Protein AF-A0A4U3A9W0-F1 (afdb_monomer)

pLDDT: mean 71.23, std 10.21, range [47.62, 87.44]

Sequence (120 aa):
MIGFSLAILAGILISLQSVFNTKVNENIGQWLTTTCVLGIGLISSVLFYIITEKSISVNFYTTNYLFYVSGLFGIGLIICIMGAIKSLGPAYTVLISLITQLVVALCIDTFGLFGMESIP

Mean predicted aligned error: 11.03 Å

InterPro domains:
  IPR006750 Putative inner membrane exporter, YdcZ [PF04657] (4-119)
  IPR006750 Putative inner membrane exporter, YdcZ [PTHR34821] (2-119)

Structure (mmCIF, N/CA/C/O backbone):
data_AF-A0A4U3A9W0-F1
#
_entry.id   AF-A0A4U3A9W0-F1
#
loop_
_atom_site.group_PDB
_atom_site.id
_atom_site.type_symbol
_atom_site.label_atom_id
_atom_site.label_alt_id
_atom_site.label_comp_id
_atom_site.label_asym_id
_atom_site.label_entity_id
_atom_site.label_seq_id
_atom_site.pdbx_PDB_ins_code
_atom_site.Cartn_x
_atom_site.Cartn_y
_atom_site.Cartn_z
_atom_site.occupancy
_atom_site.B_iso_or_equiv
_atom_site.auth_seq_id
_atom_site.auth_comp_id
_atom_site.auth_asym_id
_atom_site.auth_atom_id
_atom_site.pdbx_PDB_model_num
ATOM 1 N N . MET A 1 1 ? 11.439 -20.245 -6.238 1.00 62.97 1 MET A N 1
ATOM 2 C CA . MET A 1 1 ? 11.261 -20.299 -4.765 1.00 62.97 1 MET A CA 1
ATOM 3 C C . MET A 1 1 ? 11.404 -18.937 -4.083 1.00 62.97 1 MET A C 1
ATOM 5 O O . MET A 1 1 ? 10.572 -18.638 -3.243 1.00 62.97 1 MET A O 1
ATOM 9 N N . ILE A 1 2 ? 12.345 -18.072 -4.489 1.00 79.12 2 ILE A N 1
ATOM 10 C CA . ILE A 1 2 ? 12.475 -16.688 -3.968 1.00 79.12 2 ILE A CA 1
ATOM 11 C C . ILE A 1 2 ? 11.177 -15.862 -4.089 1.00 79.12 2 ILE A C 1
ATOM 13 O O . ILE A 1 2 ? 10.807 -15.152 -3.157 1.00 79.12 2 ILE A O 1
ATOM 17 N N . GLY A 1 3 ? 10.436 -16.008 -5.195 1.00 75.50 3 GLY A N 1
ATOM 18 C CA . GLY A 1 3 ? 9.146 -15.329 -5.381 1.00 75.50 3 GLY A CA 1
ATOM 19 C C . GLY A 1 3 ? 8.087 -15.709 -4.338 1.00 75.50 3 GLY A C 1
ATOM 20 O O . GLY A 1 3 ? 7.335 -14.853 -3.892 1.00 75.50 3 GLY A O 1
ATOM 21 N N . PHE A 1 4 ? 8.079 -16.964 -3.875 1.00 72.31 4 PHE A N 1
ATOM 22 C CA . PHE A 1 4 ? 7.126 -17.428 -2.865 1.00 72.31 4 PHE A CA 1
ATOM 23 C C . PHE A 1 4 ? 7.413 -16.803 -1.494 1.00 72.31 4 PHE A C 1
ATOM 25 O O . PHE A 1 4 ? 6.506 -16.303 -0.833 1.00 72.31 4 PHE A O 1
ATOM 32 N N . SER A 1 5 ? 8.689 -16.739 -1.095 1.00 79.81 5 SER A N 1
ATOM 33 C CA . SER A 1 5 ? 9.090 -16.051 0.138 1.00 79.81 5 SER A CA 1
ATOM 34 C C . SER A 1 5 ? 8.823 -14.543 0.087 1.00 79.81 5 SER A C 1
ATOM 36 O O . SER A 1 5 ? 8.387 -13.977 1.085 1.00 79.81 5 SER A O 1
ATOM 38 N N . LEU A 1 6 ? 9.026 -13.899 -1.070 1.00 76.88 6 LEU A N 1
ATOM 39 C CA . LEU A 1 6 ? 8.708 -12.479 -1.272 1.00 76.88 6 LEU A CA 1
ATOM 40 C C . LEU A 1 6 ? 7.201 -12.215 -1.186 1.00 76.88 6 LEU A C 1
ATOM 42 O O . LEU A 1 6 ? 6.801 -11.236 -0.566 1.00 76.88 6 LEU A O 1
ATOM 46 N N . ALA A 1 7 ? 6.370 -13.097 -1.749 1.00 74.69 7 ALA A N 1
ATOM 47 C CA . ALA A 1 7 ? 4.915 -12.975 -1.689 1.00 74.69 7 ALA A CA 1
ATOM 48 C C . ALA A 1 7 ? 4.381 -13.099 -0.252 1.00 74.69 7 ALA A C 1
ATOM 50 O O . ALA A 1 7 ? 3.549 -12.295 0.168 1.00 74.69 7 ALA A O 1
ATOM 51 N N . ILE A 1 8 ? 4.903 -14.054 0.529 1.00 79.31 8 ILE A N 1
ATOM 52 C CA . ILE A 1 8 ? 4.555 -14.189 1.954 1.00 79.31 8 ILE A CA 1
ATOM 53 C C . ILE A 1 8 ? 4.956 -12.928 2.721 1.00 79.31 8 ILE A C 1
ATOM 55 O O . ILE A 1 8 ? 4.149 -12.377 3.472 1.00 79.31 8 ILE A O 1
ATOM 59 N N . LEU A 1 9 ? 6.186 -12.447 2.512 1.00 83.00 9 LEU A N 1
ATOM 60 C CA . LEU A 1 9 ? 6.673 -11.237 3.164 1.00 83.00 9 LEU A CA 1
ATOM 61 C C . LEU A 1 9 ? 5.792 -10.030 2.803 1.00 83.00 9 LEU A C 1
ATOM 63 O O . LEU A 1 9 ? 5.364 -9.298 3.691 1.00 83.00 9 LEU A O 1
ATOM 67 N N . ALA A 1 10 ? 5.448 -9.865 1.524 1.00 75.88 10 ALA A N 1
ATOM 68 C CA . ALA A 1 10 ? 4.567 -8.800 1.055 1.00 75.88 10 ALA A CA 1
ATOM 69 C C . ALA A 1 10 ? 3.192 -8.847 1.742 1.00 75.88 10 ALA A C 1
ATOM 71 O O . ALA A 1 10 ? 2.717 -7.817 2.215 1.00 75.88 10 ALA A O 1
ATOM 72 N N . GLY A 1 11 ? 2.585 -10.031 1.883 1.00 75.69 11 GLY A N 1
ATOM 73 C CA . GLY A 1 11 ? 1.309 -10.190 2.590 1.00 75.69 11 GLY A CA 1
ATOM 74 C C . GLY A 1 11 ? 1.370 -9.753 4.060 1.00 75.69 11 GLY A C 1
ATOM 75 O O . GLY A 1 11 ? 0.454 -9.087 4.558 1.00 75.69 11 GLY A O 1
ATOM 76 N N . ILE A 1 12 ? 2.477 -10.058 4.745 1.00 81.06 12 ILE A N 1
ATOM 77 C CA . ILE A 1 12 ? 2.717 -9.622 6.129 1.00 81.06 12 ILE A CA 1
ATOM 78 C C . ILE A 1 12 ? 2.846 -8.092 6.194 1.00 81.06 12 ILE A C 1
ATOM 80 O O . ILE A 1 12 ? 2.190 -7.456 7.025 1.00 81.06 12 ILE A O 1
ATOM 84 N N . LEU A 1 13 ? 3.639 -7.488 5.300 1.00 78.62 13 LEU A N 1
ATOM 85 C CA . LEU A 1 13 ? 3.830 -6.034 5.259 1.00 78.62 13 LEU A CA 1
ATOM 86 C C . LEU A 1 13 ? 2.527 -5.282 4.950 1.00 78.62 13 LEU A C 1
ATOM 88 O O . LEU A 1 13 ? 2.236 -4.289 5.616 1.00 78.62 13 LEU A O 1
ATOM 92 N N . ILE A 1 14 ? 1.721 -5.761 3.997 1.00 77.19 14 ILE A N 1
ATOM 93 C CA . ILE A 1 14 ? 0.427 -5.151 3.640 1.00 77.19 14 ILE A CA 1
ATOM 94 C C . ILE A 1 14 ? -0.530 -5.175 4.838 1.00 77.19 14 ILE A C 1
ATOM 96 O O . ILE A 1 14 ? -1.210 -4.186 5.124 1.00 77.19 14 ILE A O 1
ATOM 100 N N . SER A 1 15 ? -0.550 -6.281 5.585 1.00 71.88 15 SER A N 1
ATOM 101 C CA . SER A 1 15 ? -1.393 -6.417 6.777 1.00 71.88 15 SER A CA 1
ATOM 102 C C . SER A 1 15 ? -1.010 -5.393 7.851 1.00 71.88 15 SER A C 1
ATOM 104 O O . SER A 1 15 ? -1.877 -4.662 8.338 1.00 71.88 15 SER A O 1
ATOM 106 N N . LEU A 1 16 ? 0.290 -5.268 8.150 1.00 76.25 16 LEU A N 1
ATOM 107 C CA . LEU A 1 16 ? 0.836 -4.251 9.061 1.00 76.25 16 LEU A CA 1
ATOM 108 C C . LEU A 1 16 ? 0.513 -2.827 8.596 1.00 76.25 16 LEU A C 1
ATOM 110 O O . LEU A 1 16 ? 0.061 -2.004 9.395 1.00 76.25 16 LEU A O 1
ATOM 114 N N . GLN A 1 17 ? 0.681 -2.545 7.303 1.00 73.00 17 GLN A N 1
ATOM 115 C CA . GLN A 1 17 ? 0.363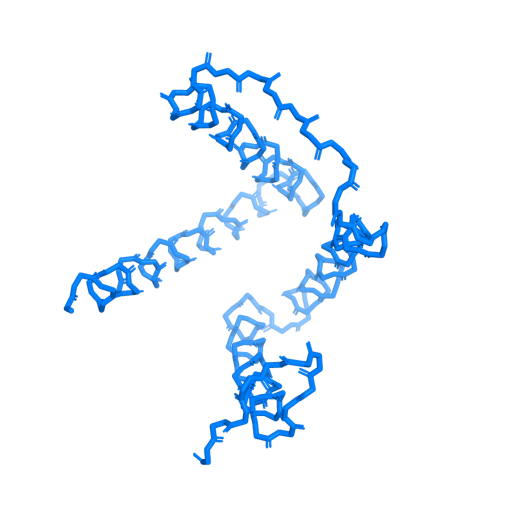 -1.244 6.722 1.00 73.00 17 GLN A CA 1
ATOM 116 C C . GLN A 1 17 ? -1.120 -0.893 6.903 1.00 73.00 17 GLN A C 1
ATOM 118 O O . GLN A 1 17 ? -1.434 0.246 7.239 1.00 73.00 17 GLN A O 1
ATOM 123 N N . SER A 1 18 ? -2.039 -1.852 6.746 1.00 68.38 18 SER A N 1
ATOM 124 C CA . SER A 1 18 ? -3.476 -1.604 6.938 1.00 68.38 18 SER A CA 1
ATOM 125 C C . SER A 1 18 ? -3.825 -1.229 8.386 1.00 68.38 18 SER A C 1
ATOM 127 O O . SER A 1 18 ? -4.623 -0.315 8.615 1.00 68.38 18 SER A O 1
ATOM 129 N N . VAL A 1 19 ? -3.182 -1.877 9.366 1.00 74.56 19 VAL A N 1
ATOM 130 C CA . VAL A 1 19 ? -3.381 -1.602 10.797 1.00 74.56 19 VAL A CA 1
ATOM 131 C C . VAL A 1 19 ? -2.838 -0.219 11.145 1.00 74.56 19 VAL A C 1
ATOM 133 O O . VAL A 1 19 ? -3.547 0.581 11.761 1.00 74.56 19 VAL A O 1
ATOM 136 N N . PHE A 1 20 ? -1.622 0.105 10.696 1.00 77.06 20 PHE A N 1
ATOM 137 C CA . PHE A 1 20 ? -1.040 1.429 10.911 1.00 77.06 20 PHE A CA 1
ATOM 138 C C . PHE A 1 20 ? -1.847 2.529 10.221 1.00 77.06 20 PHE A C 1
ATOM 140 O O . PHE A 1 20 ? -2.172 3.522 10.866 1.00 77.06 20 PHE A O 1
ATOM 147 N N . ASN A 1 21 ? -2.256 2.340 8.965 1.00 73.69 21 ASN A N 1
ATOM 148 C CA . ASN A 1 21 ? -3.075 3.316 8.244 1.00 73.69 21 ASN A CA 1
ATOM 149 C C . ASN A 1 21 ? -4.421 3.547 8.933 1.00 73.69 21 ASN A C 1
ATOM 151 O O . ASN A 1 21 ? -4.869 4.684 9.021 1.00 73.69 21 ASN A O 1
ATOM 155 N N . THR A 1 22 ? -5.050 2.501 9.471 1.00 71.12 22 THR A N 1
ATOM 156 C CA . THR A 1 22 ? -6.293 2.649 10.242 1.00 71.12 22 THR A CA 1
ATOM 157 C C . THR A 1 22 ? -6.050 3.462 11.513 1.00 71.12 22 THR A C 1
ATOM 159 O O . THR A 1 22 ? -6.790 4.402 11.792 1.00 71.12 22 THR A O 1
ATOM 162 N N . LYS A 1 23 ? -4.972 3.168 12.250 1.00 75.69 23 LYS A N 1
ATOM 163 C CA . LYS A 1 23 ? -4.654 3.874 13.496 1.00 75.69 23 LYS A CA 1
ATOM 164 C C . LYS A 1 23 ? -4.276 5.335 13.271 1.00 75.69 23 LYS A C 1
ATOM 166 O O . LYS A 1 23 ? -4.677 6.204 14.038 1.00 75.6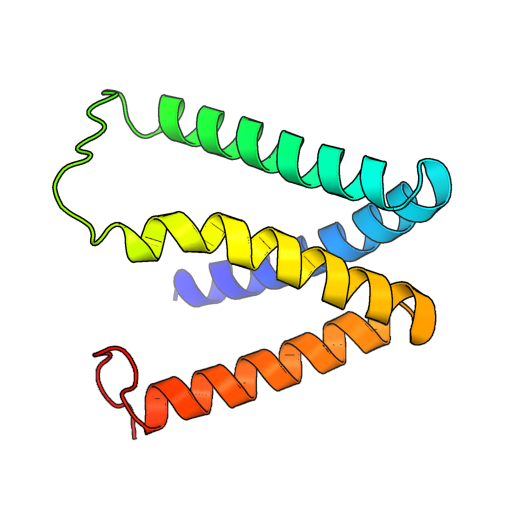9 23 LYS A O 1
ATOM 171 N N . VAL A 1 24 ? -3.526 5.624 12.215 1.00 75.56 24 VAL A N 1
ATOM 172 C CA . VAL A 1 24 ? -3.182 6.997 11.831 1.00 75.56 24 VAL A CA 1
ATOM 173 C C . VAL A 1 24 ? -4.443 7.742 11.372 1.00 75.56 24 VAL A C 1
ATOM 175 O O . VAL A 1 24 ? -4.668 8.872 11.805 1.00 75.56 24 VAL A O 1
ATOM 178 N N . ASN A 1 25 ? -5.332 7.081 10.623 1.00 75.75 25 ASN A N 1
ATOM 179 C CA . ASN A 1 25 ? -6.621 7.641 10.208 1.00 75.75 25 ASN A CA 1
ATOM 180 C C . ASN A 1 25 ? -7.508 8.041 11.397 1.00 75.75 25 ASN A C 1
ATOM 182 O O . ASN A 1 25 ? -8.096 9.120 11.371 1.00 75.75 25 ASN A O 1
ATOM 186 N N . GLU A 1 26 ? -7.534 7.248 12.472 1.00 76.06 26 GLU A N 1
ATOM 187 C CA . GLU A 1 26 ? -8.241 7.610 13.712 1.00 76.06 26 GLU A CA 1
ATOM 188 C C . GLU A 1 26 ? -7.710 8.901 14.367 1.00 76.06 26 GLU A C 1
ATOM 190 O O . GLU A 1 26 ? -8.474 9.598 15.028 1.00 76.06 26 GLU A O 1
ATOM 195 N N . ASN A 1 27 ? -6.423 9.232 14.193 1.00 76.62 27 ASN A N 1
ATOM 196 C CA . ASN A 1 27 ? -5.773 10.346 14.895 1.00 76.62 27 ASN A CA 1
ATOM 197 C C . ASN A 1 27 ? -5.719 11.648 14.085 1.00 76.62 27 ASN A C 1
ATOM 199 O O . ASN A 1 27 ? -5.962 12.721 14.630 1.00 76.62 27 ASN A O 1
ATOM 203 N N . ILE A 1 28 ? -5.365 11.572 12.799 1.00 76.88 28 ILE A N 1
ATOM 204 C CA . ILE A 1 28 ? -5.135 12.755 11.944 1.00 76.88 28 ILE A CA 1
ATOM 205 C C . ILE A 1 28 ? -6.146 12.883 10.802 1.00 76.88 28 ILE A C 1
ATOM 207 O O . ILE A 1 28 ? -6.096 13.833 10.022 1.00 76.88 28 ILE A O 1
ATOM 211 N N . GLY A 1 29 ? -7.098 11.956 10.713 1.00 72.88 29 GLY A N 1
ATOM 212 C CA . GLY A 1 29 ? -8.135 11.966 9.699 1.00 72.88 29 GLY A CA 1
ATOM 213 C C . GLY A 1 29 ? -7.679 11.427 8.343 1.00 72.88 29 GLY A C 1
ATOM 214 O O . GLY A 1 29 ? -6.497 11.247 8.029 1.00 72.88 29 GLY A O 1
ATOM 215 N N . GLN A 1 30 ? -8.681 11.167 7.515 1.00 67.38 30 GLN A N 1
ATOM 216 C CA . GLN A 1 30 ? -8.574 10.309 6.341 1.00 67.38 30 GLN A CA 1
ATOM 217 C C . GLN A 1 30 ? -7.670 10.872 5.234 1.00 67.38 30 GLN A C 1
ATOM 219 O O . GLN A 1 30 ? -6.826 10.164 4.676 1.00 67.38 30 GLN A O 1
ATOM 224 N N . TRP A 1 31 ? -7.819 12.161 4.940 1.00 68.88 31 TRP A N 1
ATOM 225 C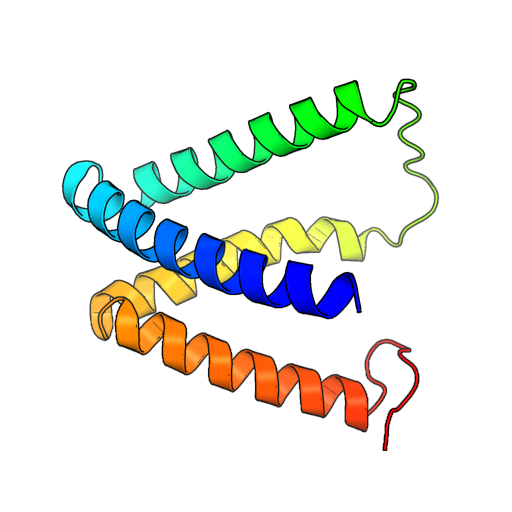 CA . TRP A 1 31 ? -7.086 12.830 3.866 1.00 68.88 31 TRP A CA 1
ATOM 226 C C . TRP A 1 31 ? -5.615 13.055 4.222 1.00 68.88 31 TRP A C 1
ATOM 228 O O . TRP A 1 31 ? -4.736 12.843 3.388 1.00 68.88 31 TRP A O 1
ATOM 238 N N . LEU A 1 32 ? -5.343 13.411 5.479 1.00 71.88 32 LEU A N 1
ATOM 239 C CA . LEU A 1 32 ? -3.991 13.604 6.004 1.00 71.88 32 LEU A CA 1
ATOM 240 C C . LEU A 1 32 ? -3.227 12.282 6.069 1.00 71.88 32 LEU A C 1
ATOM 242 O O . LEU A 1 32 ? -2.100 12.210 5.589 1.00 71.88 32 LEU A O 1
ATOM 246 N N . THR A 1 33 ? -3.869 11.215 6.548 1.00 73.69 33 THR A N 1
ATOM 247 C CA . THR A 1 33 ? -3.271 9.870 6.568 1.00 73.69 33 THR A CA 1
ATOM 248 C C . THR A 1 33 ? -2.873 9.420 5.175 1.00 73.69 33 THR A C 1
ATOM 250 O O . THR A 1 33 ? -1.735 9.018 4.955 1.0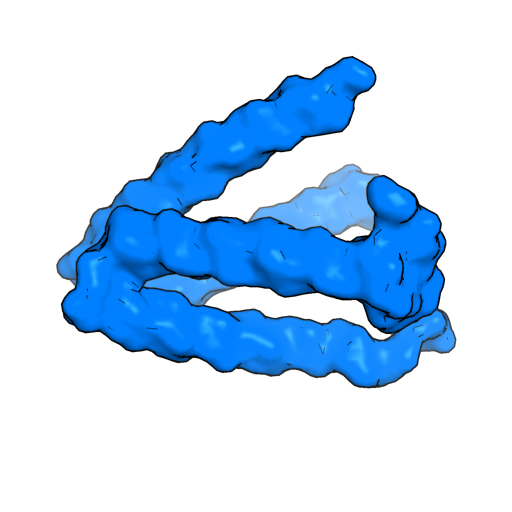0 73.69 33 THR A O 1
ATOM 253 N N . THR A 1 34 ? -3.787 9.537 4.211 1.00 70.62 34 THR A N 1
ATOM 254 C CA . THR A 1 34 ? -3.511 9.092 2.844 1.00 70.62 34 THR A CA 1
ATOM 255 C C . THR A 1 34 ? -2.412 9.922 2.188 1.00 70.62 34 THR A C 1
ATOM 257 O O . THR A 1 34 ? -1.525 9.364 1.547 1.00 70.62 34 THR A O 1
ATOM 260 N N . THR A 1 35 ? -2.408 11.237 2.414 1.00 75.12 35 THR A N 1
ATOM 261 C CA . THR A 1 35 ? -1.349 12.132 1.926 1.00 75.12 35 THR A CA 1
ATOM 262 C C . THR A 1 35 ? 0.006 11.778 2.540 1.00 75.12 35 THR A C 1
ATOM 264 O O . THR A 1 35 ? 0.995 11.694 1.817 1.00 75.12 35 THR A O 1
ATOM 267 N N . CYS A 1 36 ? 0.067 11.503 3.847 1.00 75.69 36 CYS A N 1
ATOM 268 C CA . CYS A 1 36 ? 1.297 11.076 4.514 1.00 75.69 36 CYS A CA 1
ATOM 269 C C . CYS A 1 36 ? 1.793 9.723 3.996 1.00 75.69 36 CYS A C 1
ATOM 271 O O . CYS A 1 36 ? 2.977 9.587 3.708 1.00 75.69 36 CYS A O 1
ATOM 273 N N . VAL A 1 37 ? 0.911 8.733 3.843 1.00 77.69 37 VAL A N 1
ATOM 274 C CA . VAL A 1 37 ? 1.284 7.386 3.380 1.00 77.69 37 VAL A CA 1
ATOM 275 C C . VAL A 1 37 ? 1.795 7.424 1.942 1.00 77.69 37 VAL A C 1
ATOM 277 O O . VAL A 1 37 ? 2.853 6.864 1.659 1.00 77.69 37 VAL A O 1
ATOM 280 N N . LEU A 1 38 ? 1.092 8.123 1.046 1.00 77.25 38 LEU A N 1
ATOM 281 C CA . LEU A 1 38 ? 1.543 8.318 -0.333 1.00 77.25 38 LEU A CA 1
ATOM 282 C C . LEU A 1 38 ? 2.833 9.139 -0.392 1.00 77.25 38 LEU A C 1
ATOM 284 O O . LEU A 1 38 ? 3.728 8.804 -1.161 1.00 77.25 38 LEU A O 1
ATOM 288 N N . GLY A 1 39 ? 2.955 10.177 0.438 1.00 81.25 39 GLY A N 1
ATOM 289 C CA . GLY A 1 39 ? 4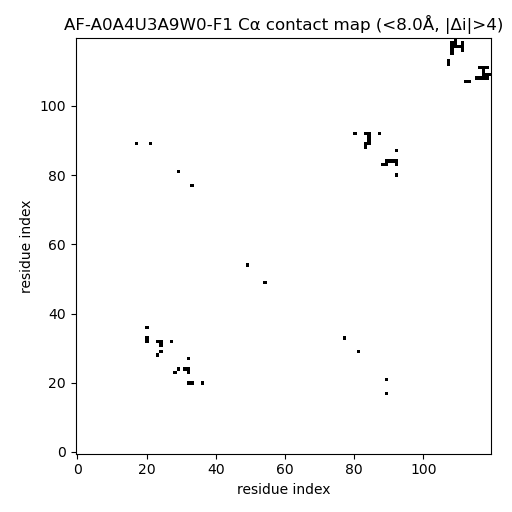.153 11.009 0.524 1.00 81.25 39 GLY A CA 1
ATOM 290 C C . GLY A 1 39 ? 5.381 10.217 0.974 1.00 81.25 39 GLY A C 1
ATOM 291 O O . GLY A 1 39 ? 6.422 10.279 0.326 1.00 81.25 39 GLY A O 1
ATOM 292 N N . ILE A 1 40 ? 5.253 9.408 2.029 1.00 82.50 40 ILE A N 1
ATOM 293 C CA . ILE A 1 40 ? 6.319 8.516 2.508 1.00 82.50 40 ILE A CA 1
ATOM 294 C C . ILE A 1 40 ? 6.643 7.452 1.451 1.00 82.50 40 ILE A C 1
ATOM 296 O O . ILE A 1 40 ? 7.817 7.174 1.214 1.00 82.50 40 ILE A O 1
ATOM 300 N N . GLY A 1 41 ? 5.631 6.899 0.775 1.00 79.94 41 GLY A N 1
ATOM 301 C CA . GLY A 1 41 ? 5.819 5.954 -0.329 1.00 79.94 41 GLY A CA 1
ATOM 302 C C . GLY A 1 41 ? 6.585 6.559 -1.510 1.00 79.94 41 GLY A C 1
ATOM 303 O O . GLY A 1 41 ? 7.485 5.917 -2.056 1.00 79.94 41 GLY A O 1
ATOM 304 N N . LEU A 1 42 ? 6.295 7.815 -1.859 1.00 79.38 42 LEU A N 1
ATOM 305 C CA . LEU A 1 42 ? 7.003 8.560 -2.899 1.00 79.38 42 LEU A CA 1
ATOM 306 C C . LEU A 1 42 ? 8.455 8.815 -2.492 1.00 79.38 42 LEU A C 1
ATOM 308 O O . LEU A 1 42 ? 9.362 8.500 -3.259 1.00 79.38 42 LEU A O 1
ATOM 312 N N . ILE A 1 43 ? 8.687 9.315 -1.275 1.00 82.69 43 ILE A N 1
ATOM 313 C CA . ILE A 1 43 ? 10.040 9.555 -0.748 1.00 82.69 43 ILE A CA 1
ATOM 314 C C . ILE A 1 43 ? 10.846 8.253 -0.745 1.00 82.69 43 ILE A C 1
ATOM 316 O O . ILE A 1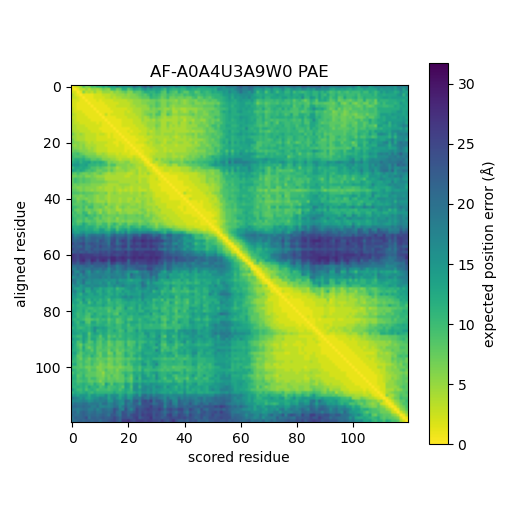 43 ? 11.979 8.235 -1.219 1.00 82.69 43 ILE A O 1
ATOM 320 N N . SER A 1 44 ? 10.256 7.158 -0.260 1.00 79.25 44 SER A N 1
ATOM 321 C CA . SER A 1 44 ? 10.899 5.843 -0.221 1.00 79.25 44 SER A CA 1
ATOM 322 C C . SER A 1 44 ? 11.243 5.331 -1.621 1.00 79.25 44 SER A C 1
ATOM 324 O O . SER A 1 44 ? 12.359 4.855 -1.829 1.00 79.25 44 SER A O 1
ATOM 326 N N . SER A 1 45 ? 10.333 5.491 -2.587 1.00 77.88 45 SER A N 1
ATOM 327 C CA . SER A 1 45 ? 10.560 5.082 -3.979 1.00 77.88 45 SER A CA 1
ATOM 328 C C . SER A 1 45 ? 11.680 5.890 -4.635 1.00 77.88 45 SER A C 1
ATOM 330 O O . SER A 1 45 ? 12.545 5.315 -5.290 1.00 77.88 45 SER A O 1
ATOM 332 N N . VAL A 1 46 ? 11.724 7.208 -4.408 1.00 78.75 46 VAL A N 1
ATOM 333 C CA . VAL A 1 46 ? 12.807 8.078 -4.900 1.00 78.75 46 VAL A CA 1
ATOM 334 C C . VAL A 1 46 ? 14.146 7.710 -4.257 1.00 78.75 46 VAL A C 1
ATOM 336 O O . VAL A 1 46 ? 15.165 7.668 -4.943 1.00 78.75 46 VAL A O 1
ATOM 339 N N . LEU A 1 47 ? 14.160 7.393 -2.960 1.00 80.38 47 LEU A N 1
ATOM 340 C CA . LEU A 1 47 ? 15.377 6.958 -2.275 1.00 80.38 47 LEU A CA 1
ATOM 341 C C . LEU A 1 47 ? 15.919 5.656 -2.879 1.00 80.38 47 LEU A C 1
ATOM 343 O O . LEU A 1 47 ? 17.106 5.561 -3.185 1.00 80.38 47 LEU A O 1
ATOM 347 N N . PHE A 1 48 ? 15.043 4.669 -3.084 1.00 76.81 48 PHE A N 1
ATOM 348 C CA . PHE A 1 48 ? 15.409 3.391 -3.695 1.00 76.81 48 PHE A CA 1
ATOM 349 C C . PHE A 1 48 ? 15.892 3.555 -5.134 1.00 76.81 48 PHE A C 1
ATOM 351 O O . PHE A 1 48 ? 16.856 2.897 -5.528 1.00 76.81 48 PHE A O 1
ATOM 358 N N . TYR A 1 49 ? 15.259 4.455 -5.889 1.00 71.31 49 TYR A N 1
ATOM 359 C CA . TYR A 1 49 ? 15.674 4.817 -7.237 1.00 71.31 49 TYR A CA 1
ATOM 360 C C . TYR A 1 49 ? 17.113 5.344 -7.253 1.00 71.31 49 TYR A C 1
ATOM 362 O O . TYR A 1 49 ? 17.948 4.799 -7.962 1.00 71.31 49 TYR A O 1
ATOM 370 N N . ILE A 1 50 ? 17.441 6.317 -6.397 1.00 76.38 50 ILE A N 1
ATOM 371 C CA . ILE A 1 50 ? 18.792 6.903 -6.307 1.00 76.38 50 ILE A CA 1
ATOM 372 C C . ILE A 1 50 ? 19.846 5.861 -5.893 1.00 76.38 50 ILE A C 1
ATOM 374 O O . ILE A 1 50 ? 20.986 5.908 -6.354 1.00 76.38 50 ILE A O 1
ATOM 378 N N . ILE A 1 51 ? 19.483 4.928 -5.008 1.00 76.75 51 ILE A N 1
ATOM 379 C CA . ILE A 1 51 ? 20.396 3.882 -4.523 1.00 76.75 51 ILE A CA 1
ATOM 380 C C . ILE A 1 51 ? 20.647 2.812 -5.599 1.00 76.75 51 ILE A C 1
ATOM 382 O O . ILE A 1 51 ? 21.766 2.308 -5.709 1.00 76.75 51 ILE A O 1
ATOM 386 N N . THR A 1 52 ? 19.620 2.456 -6.374 1.00 69.94 52 THR A N 1
ATOM 387 C CA . THR A 1 52 ? 19.660 1.331 -7.326 1.00 69.94 52 THR A CA 1
ATOM 388 C C . THR A 1 52 ? 20.110 1.771 -8.716 1.00 69.94 52 THR A C 1
ATOM 390 O O . THR A 1 52 ? 20.959 1.125 -9.331 1.00 69.94 52 THR A O 1
ATOM 393 N N . GLU A 1 53 ? 19.586 2.892 -9.207 1.00 61.66 53 GLU A N 1
ATOM 394 C CA . GLU A 1 53 ? 19.929 3.472 -10.500 1.00 61.66 53 GLU A CA 1
ATOM 395 C C . GLU A 1 53 ? 20.875 4.663 -10.296 1.00 61.66 53 GLU A C 1
ATOM 397 O O . GLU A 1 53 ? 20.479 5.777 -9.967 1.00 61.66 53 GLU A O 1
ATOM 402 N N . LYS A 1 54 ? 22.174 4.434 -10.529 1.00 55.78 54 LYS A N 1
ATOM 403 C CA . LYS A 1 54 ? 23.227 5.470 -10.472 1.00 55.78 54 LYS A CA 1
ATOM 404 C C . LYS A 1 54 ? 23.115 6.550 -11.560 1.00 55.78 54 LYS A C 1
ATOM 406 O O . LYS A 1 54 ? 23.920 7.481 -11.571 1.00 55.78 54 LYS A O 1
ATOM 411 N N . SER A 1 55 ? 22.163 6.435 -12.481 1.00 53.31 55 SER A N 1
ATOM 412 C CA . SER A 1 55 ? 21.968 7.358 -13.596 1.00 53.31 55 SER A CA 1
ATOM 413 C C . SER A 1 55 ? 20.491 7.706 -13.742 1.00 53.31 55 SER A C 1
ATOM 415 O O . SER A 1 55 ? 19.683 6.845 -14.070 1.00 53.31 55 SER A O 1
ATOM 417 N N . ILE A 1 56 ? 20.168 8.991 -13.564 1.00 54.72 56 ILE A N 1
ATOM 418 C CA . ILE A 1 56 ? 18.853 9.588 -13.850 1.00 54.72 56 ILE A CA 1
ATOM 419 C C . ILE A 1 56 ? 18.717 9.717 -15.375 1.00 54.72 56 ILE A C 1
ATOM 421 O O . ILE A 1 56 ? 18.748 10.804 -15.947 1.00 54.72 56 ILE A O 1
ATOM 425 N N . SER A 1 57 ? 18.652 8.592 -16.076 1.00 49.62 57 SER A N 1
ATOM 426 C CA . SER A 1 57 ? 18.279 8.560 -17.488 1.00 49.62 57 SER A CA 1
ATOM 427 C C . SER A 1 57 ? 16.790 8.2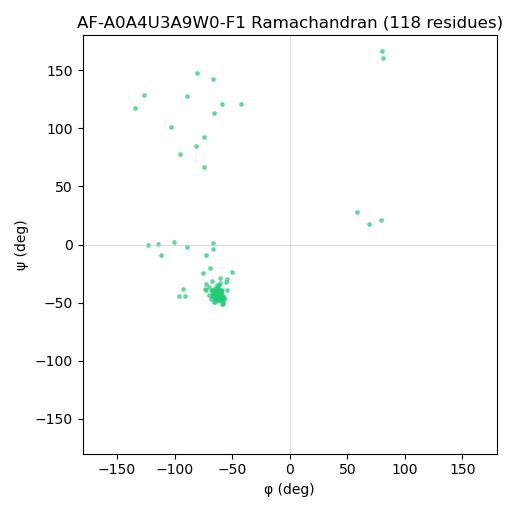66 -17.564 1.00 49.62 57 SER A C 1
ATOM 429 O O . SER A 1 57 ? 16.375 7.135 -17.810 1.00 49.62 57 SER A O 1
ATOM 431 N N . VAL A 1 58 ? 15.973 9.287 -17.305 1.00 54.22 58 VAL A N 1
ATOM 432 C CA . VAL A 1 58 ? 14.521 9.170 -17.442 1.00 54.22 58 VAL A CA 1
ATOM 433 C C . VAL A 1 58 ? 14.198 9.183 -18.931 1.00 54.22 58 VAL A C 1
ATOM 435 O O . VAL A 1 58 ? 14.090 10.235 -19.561 1.00 54.22 58 VAL A O 1
ATOM 438 N N . ASN A 1 59 ? 14.126 7.999 -19.530 1.00 51.62 59 ASN A N 1
ATOM 439 C CA . ASN A 1 59 ? 13.803 7.863 -20.941 1.00 51.62 59 ASN A CA 1
ATOM 440 C C . ASN A 1 59 ? 12.278 7.960 -21.119 1.00 51.62 59 ASN A C 1
ATOM 442 O O . ASN A 1 59 ? 11.575 6.955 -21.145 1.00 51.62 59 ASN A O 1
ATOM 446 N N . PHE A 1 60 ? 11.761 9.187 -21.212 1.00 54.19 60 PHE A N 1
ATOM 447 C CA . PHE A 1 60 ? 10.326 9.499 -21.331 1.00 54.19 60 PHE A CA 1
ATOM 448 C C . PHE A 1 60 ? 9.661 9.033 -22.645 1.00 54.19 60 PHE A C 1
ATOM 450 O O . PHE A 1 60 ? 8.479 9.285 -22.856 1.00 54.19 60 PHE A O 1
ATOM 457 N N . TYR A 1 61 ? 10.395 8.378 -23.548 1.00 47.62 61 TYR A N 1
ATOM 458 C CA . TYR A 1 61 ? 9.999 8.258 -24.955 1.00 47.62 61 TYR A CA 1
ATOM 459 C C . TYR A 1 61 ? 9.346 6.933 -25.374 1.00 47.62 61 TYR A C 1
ATOM 461 O O . TYR A 1 61 ? 9.047 6.778 -26.553 1.00 47.62 61 TYR A O 1
ATOM 469 N N . THR A 1 62 ? 9.118 5.968 -24.476 1.00 48.72 62 THR A N 1
ATOM 470 C CA . THR A 1 62 ? 8.778 4.592 -24.916 1.00 48.72 62 THR A CA 1
ATOM 471 C C . THR A 1 62 ? 7.473 3.998 -24.403 1.00 48.72 62 THR A C 1
ATOM 473 O O . THR A 1 62 ? 7.122 2.904 -24.840 1.00 48.72 62 THR A O 1
ATOM 476 N N . THR A 1 63 ? 6.689 4.705 -23.585 1.00 50.62 63 THR A N 1
ATOM 477 C CA . THR A 1 63 ? 5.423 4.148 -23.084 1.00 50.62 63 THR A CA 1
ATOM 478 C C . THR A 1 63 ? 4.252 5.078 -23.358 1.00 50.62 63 THR A C 1
ATOM 480 O O . THR A 1 63 ? 4.279 6.265 -23.044 1.00 50.62 63 THR A O 1
ATOM 483 N N . ASN A 1 64 ? 3.214 4.501 -23.965 1.00 53.06 64 ASN A N 1
ATOM 484 C CA . ASN A 1 64 ? 1.935 5.114 -24.301 1.00 53.06 64 ASN A CA 1
ATOM 485 C C . ASN A 1 64 ? 1.433 6.001 -23.140 1.00 53.06 64 ASN A C 1
ATOM 487 O O . ASN A 1 64 ? 1.246 5.501 -22.030 1.00 53.06 64 ASN A O 1
ATOM 491 N N . TYR A 1 65 ? 1.223 7.304 -23.384 1.00 52.91 65 TYR A N 1
ATOM 492 C CA . TYR A 1 65 ? 0.854 8.318 -22.374 1.00 52.91 65 TYR A CA 1
ATOM 493 C C . TYR A 1 65 ? -0.334 7.907 -21.479 1.00 52.91 65 TYR A C 1
ATOM 495 O O . TYR A 1 65 ? -0.439 8.354 -20.338 1.00 52.91 65 TYR A O 1
ATOM 503 N N . LEU A 1 66 ? -1.187 7.000 -21.965 1.00 53.84 66 LEU A N 1
ATOM 504 C CA . LEU A 1 66 ? -2.274 6.363 -21.218 1.00 53.84 66 LEU A CA 1
ATOM 505 C C . LEU A 1 66 ? -1.823 5.652 -19.926 1.00 53.84 66 LEU A C 1
ATOM 507 O O . LEU A 1 66 ? -2.566 5.674 -18.9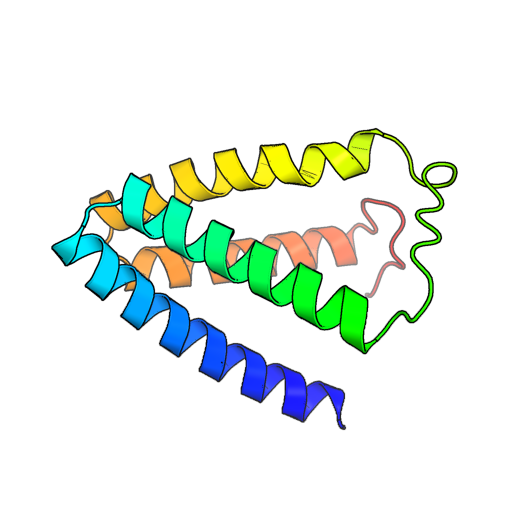49 1.00 53.84 66 LEU A O 1
ATOM 511 N N . PHE A 1 67 ? -0.616 5.080 -19.855 1.00 54.88 67 PHE A N 1
ATOM 512 C CA . PHE A 1 67 ? -0.135 4.410 -18.635 1.00 54.88 67 PHE A CA 1
ATOM 513 C C . PHE A 1 67 ? 0.291 5.386 -17.532 1.00 54.88 67 PHE A C 1
ATOM 515 O O . PHE A 1 67 ? 0.197 5.046 -16.353 1.00 54.88 67 PHE A O 1
ATOM 522 N N . TYR A 1 68 ? 0.666 6.624 -17.869 1.00 55.66 68 TYR A N 1
ATOM 523 C CA . TYR A 1 68 ? 0.924 7.666 -16.866 1.00 55.66 68 TYR A CA 1
ATOM 524 C C . TYR A 1 68 ? -0.366 8.129 -16.164 1.00 55.66 68 TYR A C 1
ATOM 526 O O . TYR A 1 68 ? -0.318 8.618 -15.036 1.00 55.66 68 TYR A O 1
ATOM 534 N N . VAL A 1 69 ? -1.535 7.892 -16.776 1.00 58.59 69 VAL A N 1
ATOM 535 C CA . VAL A 1 69 ? -2.856 8.128 -16.164 1.00 58.59 69 VAL A CA 1
ATOM 536 C C . VAL A 1 69 ? -3.179 7.089 -15.074 1.00 58.59 69 VAL A C 1
ATOM 538 O O . VAL A 1 69 ? -4.109 7.290 -14.295 1.00 58.59 69 VAL A O 1
ATOM 541 N N . SER A 1 70 ? -2.382 6.025 -14.909 1.00 59.94 70 SER A N 1
ATOM 542 C CA . SER A 1 70 ? -2.518 5.096 -13.769 1.00 59.94 70 SER A CA 1
ATOM 543 C C . SER A 1 70 ? -2.464 5.805 -12.405 1.00 59.94 70 SER A C 1
ATOM 545 O O . SER A 1 70 ? -3.159 5.401 -11.473 1.00 59.94 70 SER A O 1
ATOM 547 N N . GLY A 1 71 ? -1.743 6.929 -12.296 1.00 60.28 71 GLY A N 1
ATOM 548 C CA . GLY A 1 71 ? -1.740 7.759 -11.086 1.00 60.28 71 GLY A CA 1
ATOM 549 C C . GLY A 1 71 ? -3.110 8.370 -10.752 1.00 60.28 71 GLY A C 1
ATOM 550 O O . GLY A 1 71 ? -3.481 8.454 -9.582 1.00 60.28 71 GLY A O 1
ATOM 551 N N . LEU A 1 72 ? -3.905 8.726 -11.768 1.00 64.25 72 LEU A N 1
ATOM 552 C CA . LEU A 1 72 ? -5.280 9.225 -11.612 1.00 64.25 72 LEU A CA 1
ATOM 553 C C . LEU A 1 72 ? -6.236 8.120 -11.139 1.00 64.25 72 LEU A C 1
ATOM 555 O O . LEU A 1 72 ? -7.093 8.375 -10.291 1.00 64.25 72 LEU A O 1
ATOM 559 N N . PHE A 1 73 ? -6.043 6.881 -11.605 1.00 68.56 73 PHE A N 1
ATOM 560 C CA . PHE A 1 73 ? -6.765 5.718 -11.073 1.00 68.56 73 PHE A CA 1
ATOM 561 C C . PHE A 1 73 ? -6.480 5.496 -9.580 1.00 68.56 73 PHE A C 1
ATOM 563 O O . PHE A 1 73 ? -7.385 5.105 -8.841 1.00 68.56 73 PHE A O 1
ATOM 570 N N . GLY A 1 74 ? -5.270 5.818 -9.110 1.00 66.69 74 GLY A N 1
ATOM 571 C CA . GLY A 1 74 ? -4.912 5.759 -7.690 1.00 66.69 74 GLY A CA 1
ATOM 572 C C . GLY A 1 74 ? -5.778 6.662 -6.803 1.00 66.69 74 GLY A C 1
ATOM 573 O O . GLY A 1 74 ? -6.208 6.244 -5.729 1.00 66.69 74 GLY A O 1
ATOM 574 N N . ILE A 1 75 ? -6.111 7.869 -7.271 1.00 68.25 75 ILE A N 1
ATOM 575 C CA . ILE A 1 75 ? -6.988 8.799 -6.538 1.00 68.25 75 ILE A CA 1
ATOM 576 C C . ILE A 1 75 ? -8.415 8.239 -6.455 1.00 68.25 75 ILE A C 1
ATOM 578 O O . ILE A 1 75 ? -9.017 8.244 -5.380 1.00 68.25 75 ILE A O 1
ATOM 582 N N . GLY A 1 76 ? -8.940 7.706 -7.564 1.00 74.31 76 GLY A N 1
ATOM 583 C CA . GLY A 1 76 ? -10.254 7.051 -7.588 1.00 74.31 76 GLY A CA 1
ATOM 584 C C . GLY A 1 76 ? -10.328 5.852 -6.637 1.00 74.31 76 GLY A C 1
ATOM 585 O O . GLY A 1 76 ? -11.283 5.724 -5.869 1.00 74.31 76 GLY A O 1
ATOM 586 N N . LEU A 1 77 ? -9.275 5.029 -6.614 1.00 75.69 77 LEU A N 1
ATOM 587 C CA . LEU A 1 77 ? -9.146 3.888 -5.708 1.00 75.69 77 LEU A CA 1
ATOM 588 C C . LEU A 1 77 ? -9.203 4.319 -4.240 1.00 75.69 77 LEU A C 1
ATOM 590 O O . LEU A 1 77 ? -9.918 3.701 -3.452 1.00 75.69 77 LEU A O 1
ATOM 594 N N . ILE A 1 78 ? -8.505 5.394 -3.871 1.00 68.94 78 ILE A N 1
ATOM 595 C CA . ILE A 1 78 ? -8.510 5.920 -2.500 1.00 68.94 78 ILE A CA 1
ATOM 596 C C . ILE A 1 78 ? -9.909 6.382 -2.097 1.00 68.94 78 ILE A C 1
ATOM 598 O O . ILE A 1 78 ? -10.372 6.037 -1.010 1.00 68.94 78 ILE A O 1
ATOM 602 N N . ILE A 1 79 ? -10.605 7.126 -2.960 1.00 73.75 79 ILE A N 1
ATOM 603 C CA . ILE A 1 79 ? -11.961 7.611 -2.668 1.00 73.75 79 ILE A CA 1
ATOM 604 C C . ILE A 1 79 ? -12.905 6.427 -2.416 1.00 73.75 79 ILE A C 1
ATOM 606 O O . ILE A 1 79 ? -13.620 6.416 -1.411 1.00 73.75 79 ILE A O 1
ATOM 610 N N . CYS A 1 80 ? -12.863 5.405 -3.276 1.00 79.25 80 CYS A N 1
ATOM 611 C CA . CYS A 1 80 ? -13.681 4.202 -3.128 1.00 79.25 80 CYS A CA 1
ATOM 612 C C . CYS A 1 80 ? -13.322 3.393 -1.877 1.00 79.25 80 CYS A C 1
ATOM 614 O O . CYS A 1 80 ? -14.217 3.055 -1.102 1.00 79.25 80 CYS A O 1
ATOM 616 N N . ILE A 1 81 ? -12.034 3.110 -1.646 1.00 76.31 81 ILE A N 1
ATOM 617 C CA . ILE A 1 81 ? -11.588 2.335 -0.481 1.00 76.31 81 ILE A CA 1
ATOM 618 C C . ILE A 1 81 ? -11.957 3.057 0.802 1.00 76.31 81 ILE A C 1
ATOM 620 O O . ILE A 1 81 ? -12.495 2.439 1.710 1.00 76.31 81 ILE A O 1
ATOM 624 N N . MET A 1 82 ? -11.717 4.359 0.903 1.00 69.00 82 MET A N 1
ATOM 625 C CA . MET A 1 82 ? -12.010 5.054 2.147 1.00 69.00 82 MET A CA 1
ATOM 626 C C . MET A 1 82 ? -13.507 5.250 2.379 1.00 69.00 82 MET A C 1
ATOM 628 O O . MET A 1 82 ? -13.954 5.164 3.524 1.00 69.00 82 MET A O 1
ATOM 632 N N . GLY A 1 83 ? -14.288 5.446 1.312 1.00 73.56 83 GLY A N 1
ATOM 633 C CA . GLY A 1 83 ? -15.747 5.380 1.385 1.00 73.56 83 GLY A CA 1
ATOM 634 C C . GLY A 1 83 ? -16.217 4.027 1.926 1.00 73.56 83 GLY A C 1
ATOM 635 O O . GLY A 1 83 ? -16.998 3.979 2.874 1.00 73.56 83 GLY A O 1
ATOM 636 N N . ALA A 1 84 ? -15.663 2.932 1.403 1.00 75.62 84 ALA A N 1
ATOM 637 C CA . ALA A 1 84 ? -15.959 1.585 1.875 1.00 75.62 84 ALA A CA 1
ATOM 638 C C . ALA A 1 84 ? -15.500 1.352 3.328 1.00 75.62 84 ALA A C 1
ATOM 640 O O . ALA A 1 84 ? -16.283 0.833 4.120 1.00 75.62 84 ALA A O 1
ATOM 641 N N . ILE A 1 85 ? -14.309 1.818 3.732 1.00 73.69 85 ILE A N 1
ATOM 642 C CA . ILE A 1 85 ? -13.814 1.709 5.119 1.00 73.69 85 ILE A CA 1
ATOM 643 C C . ILE A 1 85 ? -14.768 2.416 6.083 1.00 73.69 85 ILE A C 1
ATOM 645 O O . ILE A 1 85 ? -15.057 1.888 7.155 1.00 73.69 85 ILE A O 1
ATOM 649 N N . LYS A 1 86 ? -15.281 3.592 5.706 1.00 69.44 86 LYS A N 1
ATOM 650 C CA . LYS A 1 86 ? -16.211 4.357 6.542 1.00 69.44 86 LYS A CA 1
ATOM 651 C C . LYS A 1 86 ? -17.567 3.656 6.706 1.00 69.44 86 LYS A C 1
ATOM 653 O O . LYS A 1 86 ? -18.191 3.806 7.751 1.00 69.44 86 LYS A O 1
ATOM 658 N N . SER A 1 87 ? -18.013 2.907 5.697 1.00 73.62 87 SER A N 1
ATOM 659 C CA . SER A 1 87 ? -19.323 2.240 5.690 1.00 73.62 87 SER A CA 1
ATOM 660 C C . SER A 1 87 ? -19.305 0.797 6.206 1.00 73.62 87 SER A C 1
ATOM 662 O O . SER A 1 87 ? -20.247 0.390 6.877 1.00 73.62 87 SER A O 1
ATOM 664 N N . LEU A 1 88 ? -18.265 0.019 5.897 1.00 73.56 88 LEU A N 1
ATOM 665 C CA . LEU A 1 88 ? -18.166 -1.414 6.212 1.00 73.56 88 LEU A CA 1
ATOM 666 C C . LEU A 1 88 ? -17.094 -1.731 7.262 1.00 73.56 88 LEU A C 1
ATOM 668 O O . LEU A 1 88 ? -17.003 -2.861 7.737 1.00 73.56 88 LEU A O 1
ATOM 672 N N . GLY A 1 89 ? -16.263 -0.758 7.623 1.00 71.50 89 GLY A N 1
ATOM 673 C CA . GLY A 1 89 ? -15.069 -0.988 8.420 1.00 71.50 89 GLY A CA 1
ATOM 674 C C . GLY A 1 89 ? -13.882 -1.494 7.580 1.00 71.50 89 GLY A C 1
ATOM 675 O O . GLY A 1 89 ? -14.039 -1.998 6.458 1.00 71.50 89 GLY A O 1
ATOM 676 N N . PRO A 1 90 ? -12.657 -1.359 8.113 1.00 66.62 90 PRO A N 1
ATOM 677 C CA . PRO A 1 90 ? -11.429 -1.616 7.365 1.00 66.62 90 PRO A CA 1
ATOM 678 C C . PRO A 1 90 ? -11.243 -3.085 6.976 1.00 66.62 90 PRO A C 1
ATOM 680 O O . PRO A 1 90 ? -10.886 -3.367 5.835 1.00 66.62 90 PRO A O 1
ATOM 683 N N . ALA A 1 91 ? -11.550 -4.025 7.876 1.00 70.94 91 ALA A N 1
ATOM 684 C CA . ALA A 1 91 ? -11.357 -5.454 7.624 1.00 70.94 91 ALA A CA 1
ATOM 685 C C . ALA A 1 91 ? -12.213 -5.968 6.452 1.00 70.94 91 ALA A C 1
ATOM 687 O O . ALA A 1 91 ? -11.694 -6.611 5.541 1.00 70.94 91 ALA A O 1
ATOM 688 N N . TYR A 1 92 ? -13.507 -5.630 6.438 1.00 73.94 92 TYR A N 1
ATOM 689 C CA . TYR A 1 92 ? -14.423 -6.032 5.367 1.00 73.94 92 TYR A CA 1
ATOM 690 C C . TYR A 1 92 ? -14.053 -5.398 4.028 1.00 73.94 92 TYR A C 1
ATOM 692 O O . TYR A 1 92 ? -14.070 -6.076 3.004 1.00 73.94 92 TYR A O 1
ATOM 700 N N . THR A 1 93 ? -13.657 -4.122 4.035 1.00 77.25 93 THR A N 1
ATOM 701 C CA . THR A 1 93 ? -13.247 -3.421 2.812 1.00 77.25 93 THR A CA 1
ATOM 702 C C . THR A 1 93 ? -12.037 -4.082 2.159 1.00 77.25 93 THR A C 1
ATOM 704 O O . THR A 1 93 ? -12.040 -4.316 0.951 1.00 77.25 93 THR A O 1
ATOM 707 N N . VAL A 1 94 ? -11.016 -4.422 2.952 1.00 76.62 94 VAL A N 1
ATOM 708 C CA . VAL A 1 94 ? -9.807 -5.084 2.442 1.00 76.62 94 VAL A CA 1
ATOM 709 C C . VAL A 1 94 ? -10.136 -6.475 1.898 1.00 76.62 94 VAL A C 1
ATOM 711 O O . VAL A 1 94 ? -9.707 -6.797 0.795 1.00 76.62 94 VAL A O 1
ATOM 714 N N . LEU A 1 95 ? -10.942 -7.266 2.616 1.00 80.00 95 LEU A N 1
ATOM 715 C CA . LEU A 1 95 ? -11.371 -8.604 2.184 1.00 80.00 95 LEU A CA 1
ATOM 716 C C . LEU A 1 95 ? -12.126 -8.577 0.850 1.00 80.00 95 LEU A C 1
ATOM 718 O O . LEU A 1 95 ? -11.773 -9.303 -0.077 1.00 80.00 95 LEU A O 1
ATOM 722 N N . ILE A 1 96 ? -13.140 -7.718 0.741 1.00 84.50 96 ILE A N 1
ATOM 723 C CA . ILE A 1 96 ? -13.973 -7.598 -0.465 1.00 84.50 96 ILE A CA 1
ATOM 724 C C . ILE A 1 96 ? -13.137 -7.096 -1.648 1.00 84.50 96 ILE A C 1
ATOM 726 O O . ILE A 1 96 ? -13.270 -7.609 -2.762 1.00 84.50 96 ILE A O 1
ATOM 730 N N . SER A 1 97 ? -12.240 -6.136 -1.404 1.00 81.75 97 SER A N 1
ATOM 731 C CA . SER A 1 97 ? -11.307 -5.637 -2.416 1.00 81.75 97 SER A CA 1
ATOM 732 C C . SER A 1 97 ? -10.382 -6.749 -2.920 1.00 81.75 97 SER A C 1
ATOM 734 O O . SER A 1 97 ? -10.261 -6.927 -4.128 1.00 81.75 97 SER A O 1
ATOM 736 N N . LEU A 1 98 ? -9.799 -7.552 -2.022 1.00 84.06 98 LEU A N 1
ATOM 737 C CA . LEU A 1 98 ? -8.913 -8.667 -2.380 1.00 84.06 98 LEU A CA 1
ATOM 738 C C . LEU A 1 98 ? -9.619 -9.724 -3.234 1.00 84.06 98 LEU A C 1
ATOM 740 O O . LEU A 1 98 ? -9.083 -10.142 -4.258 1.00 84.06 98 LEU A O 1
ATOM 744 N N . ILE A 1 99 ? -10.832 -10.125 -2.844 1.00 87.44 99 ILE A N 1
ATOM 745 C CA . ILE A 1 99 ? -11.631 -11.093 -3.610 1.00 87.44 99 ILE A CA 1
ATOM 746 C C . ILE A 1 99 ? -11.935 -10.533 -5.003 1.00 87.44 99 ILE A C 1
ATOM 748 O O . ILE A 1 99 ? -11.740 -11.222 -6.000 1.00 87.44 99 ILE A O 1
ATOM 752 N N . THR A 1 100 ? -12.358 -9.270 -5.083 1.00 87.44 100 THR A N 1
ATOM 753 C CA . THR A 1 100 ? -12.671 -8.620 -6.364 1.00 87.44 100 THR A CA 1
ATOM 754 C C . THR A 1 100 ? -11.431 -8.513 -7.252 1.00 87.44 100 THR A C 1
ATOM 756 O O . THR A 1 100 ? -11.509 -8.814 -8.439 1.00 87.44 100 THR A O 1
ATOM 759 N N . GLN A 1 101 ? -10.277 -8.141 -6.689 1.00 84.25 101 GLN A N 1
ATOM 760 C CA . GLN A 1 101 ? -9.007 -8.069 -7.416 1.00 84.25 101 GLN A CA 1
ATOM 761 C C . GLN A 1 101 ? -8.588 -9.431 -7.969 1.00 84.25 101 GLN A C 1
ATOM 763 O O . GLN A 1 101 ? -8.197 -9.504 -9.127 1.00 84.25 101 GLN A O 1
ATOM 768 N N . LEU A 1 102 ? -8.715 -10.503 -7.182 1.00 85.38 102 LEU A N 1
ATOM 769 C CA . LEU A 1 102 ? -8.413 -11.867 -7.626 1.00 85.38 102 LEU A CA 1
ATOM 770 C C . LEU A 1 102 ? -9.338 -12.319 -8.759 1.00 85.38 102 LEU A C 1
ATOM 772 O O . LEU A 1 102 ? -8.858 -12.870 -9.743 1.00 85.38 102 LEU A O 1
ATOM 776 N N . VAL A 1 103 ? -10.646 -12.065 -8.647 1.00 87.00 103 VAL A N 1
ATOM 777 C CA . VAL A 1 103 ? -11.619 -12.421 -9.695 1.00 87.00 103 VAL A CA 1
ATOM 778 C C . VAL A 1 103 ? -11.340 -11.649 -10.981 1.00 87.00 103 VAL A C 1
ATOM 780 O O . VAL A 1 103 ? -11.322 -12.240 -12.055 1.00 87.00 103 VAL A O 1
ATOM 783 N N . VAL A 1 104 ? -11.089 -10.342 -10.885 1.00 85.12 104 VAL A N 1
ATOM 784 C CA . VAL A 1 104 ? -10.780 -9.514 -12.057 1.00 85.12 104 VAL A CA 1
ATOM 785 C C . VAL A 1 104 ? -9.441 -9.913 -12.674 1.00 85.12 104 VAL A C 1
ATOM 787 O O . VAL A 1 104 ? -9.368 -10.004 -13.893 1.00 85.12 104 VAL A O 1
ATOM 790 N N . ALA A 1 105 ? -8.414 -10.198 -11.867 1.00 83.12 105 ALA A N 1
ATOM 791 C CA . ALA A 1 105 ? -7.127 -10.694 -12.353 1.00 83.12 105 ALA A CA 1
ATOM 792 C C . ALA A 1 105 ? -7.292 -12.025 -13.097 1.00 83.12 105 ALA A C 1
ATOM 794 O O . ALA A 1 105 ? -6.861 -12.129 -14.238 1.00 83.12 105 ALA A O 1
ATOM 795 N N . LEU A 1 106 ? -8.024 -12.981 -12.513 1.00 82.19 106 LEU A N 1
ATOM 796 C CA . LEU A 1 106 ? -8.363 -14.244 -13.173 1.00 82.19 106 LEU A CA 1
ATOM 797 C C . LEU A 1 106 ? -9.108 -14.009 -14.488 1.00 82.19 106 LEU A C 1
ATOM 799 O O . LEU A 1 106 ? -8.744 -14.589 -15.499 1.00 82.19 106 LEU A O 1
ATOM 803 N N . CYS A 1 107 ? -10.114 -13.130 -14.516 1.00 81.81 107 CYS A N 1
ATOM 804 C CA . CYS A 1 107 ? -10.799 -12.800 -15.764 1.00 81.81 107 CYS A CA 1
ATOM 805 C C . CYS A 1 107 ? -9.843 -12.192 -16.802 1.00 81.81 107 CYS A C 1
ATOM 807 O O . CYS A 1 107 ? -9.906 -12.570 -17.967 1.00 81.81 107 CYS A O 1
ATOM 809 N N . ILE A 1 108 ? -8.965 -11.266 -16.413 1.00 80.69 108 ILE A N 1
ATOM 810 C CA . ILE A 1 108 ? -7.998 -10.652 -17.334 1.00 80.69 108 ILE A CA 1
ATOM 811 C C . ILE A 1 108 ? -7.056 -11.715 -17.910 1.00 80.69 108 ILE A C 1
ATOM 813 O O . ILE A 1 108 ? -6.874 -11.744 -19.128 1.00 80.69 108 ILE A O 1
ATOM 817 N N . ASP A 1 109 ? -6.533 -12.599 -17.062 1.00 79.88 109 ASP A N 1
ATOM 818 C CA . ASP A 1 109 ? -5.608 -13.668 -17.440 1.00 79.88 109 ASP A CA 1
ATOM 819 C C . ASP A 1 109 ? -6.289 -14.716 -18.337 1.00 79.88 109 ASP A C 1
ATOM 821 O O . ASP A 1 109 ? -5.743 -15.099 -19.371 1.00 79.88 109 ASP A O 1
ATOM 825 N N . THR A 1 110 ? -7.521 -15.126 -18.009 1.00 74.50 110 THR A N 1
ATOM 826 C CA . THR A 1 110 ? -8.300 -16.088 -18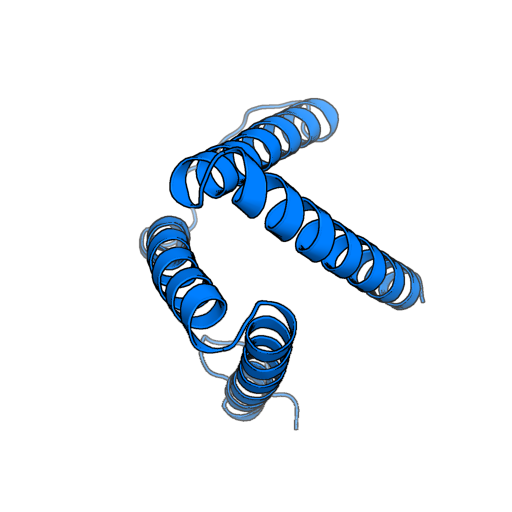.808 1.00 74.50 110 THR A CA 1
ATOM 827 C C . THR A 1 110 ? -8.714 -15.511 -20.165 1.00 74.50 110 THR A C 1
ATOM 829 O O . THR A 1 110 ? -8.702 -16.222 -21.169 1.00 74.50 110 THR A O 1
ATOM 832 N N . PHE A 1 111 ? -9.089 -14.229 -20.229 1.00 75.06 111 PHE A N 1
ATOM 833 C CA . PHE A 1 111 ? -9.515 -13.587 -21.479 1.00 75.06 111 PHE A CA 1
ATOM 834 C C . PHE A 1 111 ? -8.358 -12.958 -22.275 1.00 75.06 111 PHE A C 1
ATOM 836 O O . PHE A 1 111 ? -8.602 -12.427 -23.360 1.00 75.06 111 PHE A O 1
ATOM 843 N N . GLY A 1 112 ? -7.119 -12.995 -21.767 1.00 63.91 112 GLY A N 1
ATOM 844 C CA . GLY A 1 112 ? -5.952 -12.383 -22.417 1.00 63.91 112 GLY A CA 1
ATOM 845 C C . GLY A 1 112 ? -6.112 -10.875 -22.653 1.00 63.91 112 GLY A C 1
ATOM 846 O O . GLY A 1 112 ? -5.577 -10.314 -23.617 1.00 63.91 112 GLY A O 1
ATOM 847 N N . LEU A 1 113 ? -6.907 -10.202 -21.815 1.00 63.66 113 LEU A N 1
ATOM 848 C CA . LEU A 1 113 ? -7.175 -8.772 -21.957 1.00 63.66 113 LEU A CA 1
ATOM 849 C C . LEU A 1 113 ? -5.879 -7.985 -21.704 1.00 63.66 113 LEU A C 1
ATOM 851 O O . LEU A 1 113 ? -5.083 -8.337 -20.842 1.00 63.66 113 LEU A O 1
ATOM 855 N N . PHE A 1 114 ? -5.670 -6.903 -22.461 1.00 61.88 114 PHE A N 1
ATOM 856 C CA . PHE A 1 114 ? -4.445 -6.081 -22.443 1.00 61.88 114 PHE A CA 1
ATOM 857 C C . PHE A 1 114 ? -3.170 -6.746 -22.997 1.00 61.88 114 PHE A C 1
ATOM 859 O O . PHE A 1 114 ? -2.077 -6.219 -22.795 1.00 61.88 114 PHE A O 1
ATOM 866 N N . GLY A 1 115 ? -3.294 -7.833 -23.768 1.00 56.53 115 GLY A N 1
ATOM 867 C CA . GLY A 1 115 ? -2.161 -8.428 -24.490 1.00 56.53 115 GLY A CA 1
ATOM 868 C C . GLY A 1 115 ? -1.241 -9.291 -23.622 1.00 56.53 115 GLY A C 1
ATOM 869 O O . GLY A 1 115 ? -0.090 -9.502 -23.997 1.00 56.53 115 GLY A O 1
ATOM 870 N N . MET A 1 116 ? -1.733 -9.772 -22.476 1.00 57.41 116 MET A N 1
ATOM 871 C CA . MET A 1 116 ? -1.054 -10.793 -21.672 1.00 57.41 116 MET A CA 1
ATOM 872 C C . MET A 1 116 ? -1.301 -12.198 -22.243 1.00 57.41 116 MET A C 1
ATOM 874 O O . MET A 1 116 ? -2.352 -12.458 -22.830 1.00 57.41 116 MET A O 1
ATOM 878 N N . GLU A 1 117 ? -0.316 -13.093 -22.090 1.00 53.72 117 GLU A N 1
ATOM 879 C CA . GLU A 1 117 ? -0.436 -14.503 -22.480 1.00 53.72 117 GLU A CA 1
ATOM 880 C C . GLU A 1 117 ? -1.607 -15.147 -21.732 1.00 53.72 117 GLU A C 1
ATOM 882 O O . GLU A 1 117 ? -1.633 -15.165 -20.503 1.00 53.72 117 GLU A O 1
ATOM 887 N N . SER A 1 118 ? -2.581 -15.670 -22.479 1.00 47.62 118 SER A N 1
ATOM 888 C CA . SER A 1 118 ? -3.732 -16.363 -21.910 1.00 47.62 118 SER A CA 1
ATOM 889 C C . SER A 1 118 ? -3.270 -17.650 -21.234 1.00 47.62 118 SER A C 1
ATOM 891 O O . SER A 1 118 ? -2.810 -18.581 -21.903 1.00 47.62 118 SER A O 1
ATOM 893 N N . ILE A 1 119 ? -3.396 -17.690 -19.915 1.00 55.25 119 ILE A N 1
ATOM 894 C CA . ILE A 1 119 ? -3.146 -18.872 -19.092 1.00 55.25 119 ILE A CA 1
ATOM 895 C C . ILE A 1 119 ? -4.475 -19.648 -18.995 1.00 55.25 119 ILE A C 1
ATOM 897 O O . ILE A 1 119 ? -5.493 -19.022 -18.689 1.00 55.25 119 ILE A O 1
ATOM 901 N N . PRO A 1 120 ? -4.509 -20.959 -19.308 1.00 52.56 120 PRO A N 1
ATOM 902 C CA . PRO A 1 120 ? -5.733 -21.765 -19.263 1.00 52.56 120 PRO A CA 1
ATOM 903 C C . PRO A 1 120 ? -6.263 -22.001 -17.844 1.00 52.56 120 PRO A C 1
ATOM 905 O O . PRO A 1 120 ? -5.445 -22.063 -16.896 1.00 52.56 120 PRO A O 1
#

Secondary structure (DSSP, 8-state):
-HHHHHHHHHHHHHHHHHHHHHHHHHHH-HHHHHHHHHHHHHHHHHHHHHHH-SS----TTSS-GGGGGHHHHHHHHHHHHHHHHHHH-HHHHHHHHHHHHHHHHHHHHHHTGGG-----

Foldseek 3Di:
DVVVVVVVVVVVVVVVVLVVLVVVCVPVNQVVSVCVVVVVVVVVVVVVCVVPPVDPPPPVDPDDVVVVCVVVVVVVVSVVLVVCCVVPNSVVSVVVVVVVVVVVVLVCLCVVPPPHPNDD

Organism: NCBI:txid1890302

Radius of gyration: 17.37 Å; Cα contacts (8 Å, |Δi|>4): 36; chains: 1; bounding box: 42×35×40 Å

Solvent-accessible surface area (backbone atoms only — not comparable to full-atom values): 6890 Å² total; per-residue (Å²): 112,71,65,58,57,50,50,54,50,49,55,54,51,53,54,53,48,53,54,51,51,51,56,43,24,76,73,65,34,66,69,54,35,51,51,50,52,52,48,53,51,50,53,52,51,52,51,50,42,57,72,71,45,89,63,94,73,81,75,83,82,81,67,69,71,72,65,69,48,52,62,58,53,50,56,55,49,50,55,52,51,52,54,37,27,75,75,62,33,61,69,54,36,53,51,54,49,51,54,50,52,51,53,50,49,50,50,34,36,58,68,26,54,95,78,46,80,60,53,133